Protein AF-A0A7R9DSK8-F1 (afdb_monomer_lite)

Radius of gyration: 15.92 Å; chains: 1; bounding box: 38×35×35 Å

Sequence (86 aa):
MHRALELLEQEGLKNLVYPDPQDTVPPRPIELGQSDYFNPLVKMNPEQKAAVENILRGTSRPAPYIIFGPPGTGKTVTVVEAILQV

pLDDT: mean 88.45, std 9.1, range [52.75, 97.75]

InterPro domains:
  IPR027417 P-loop containing nucleoside triphosphate hydrolase [G3DSA:3.40.50.300] (1-86)
  IPR027417 P-loop containing nucleoside triphosphate hydrolase [SSF52540] (40-85)
  IPR041677 DNA2/NAM7 helicase, helicase domain [PF13086] (44-86)

Foldseek 3Di:
DCVVVVVCVVVVVCCLVVPDPVPDDFFDDDPDDPPRFPDVVCVVDPLLVVLLVCVNRVRPPPYDDDDDDDPPPCSVVSVVRSVVND

Structure (mmCIF, N/CA/C/O backbone):
data_AF-A0A7R9DSK8-F1
#
_entry.id   AF-A0A7R9DSK8-F1
#
loop_
_atom_site.group_PDB
_atom_site.id
_atom_site.type_symbol
_atom_site.label_atom_id
_atom_site.label_alt_id
_atom_site.label_comp_id
_atom_site.label_asym_id
_atom_site.label_entity_id
_atom_site.label_seq_id
_atom_site.pdbx_PDB_ins_code
_atom_site.Cartn_x
_atom_site.Cartn_y
_atom_site.Cartn_z
_atom_site.occupancy
_atom_site.B_iso_or_equiv
_atom_site.auth_seq_id
_atom_site.auth_comp_id
_atom_site.auth_asym_id
_atom_site.auth_atom_id
_atom_site.pdbx_PDB_model_num
ATOM 1 N N . MET A 1 1 ? -25.994 18.064 8.333 1.00 57.44 1 MET A N 1
ATOM 2 C CA . MET A 1 1 ? -24.625 17.889 7.798 1.00 57.44 1 MET A CA 1
ATOM 3 C C . MET A 1 1 ? -23.689 17.110 8.752 1.00 57.44 1 MET A C 1
ATOM 5 O O . MET A 1 1 ? -22.488 17.222 8.596 1.00 57.44 1 MET A O 1
ATOM 9 N N . HIS A 1 2 ? -24.195 16.271 9.681 1.00 84.00 2 HIS A N 1
ATOM 10 C CA . HIS A 1 2 ? -23.359 15.484 10.624 1.00 84.00 2 HIS A CA 1
ATOM 11 C C . HIS A 1 2 ? -23.553 13.956 10.536 1.00 84.00 2 HIS A C 1
ATOM 13 O O . HIS A 1 2 ? -22.826 13.210 11.180 1.00 84.00 2 HIS A O 1
ATOM 19 N N . ARG A 1 3 ? -24.473 13.470 9.687 1.00 89.75 3 ARG A N 1
ATOM 20 C CA . ARG A 1 3 ? -24.832 12.043 9.611 1.00 89.75 3 ARG A C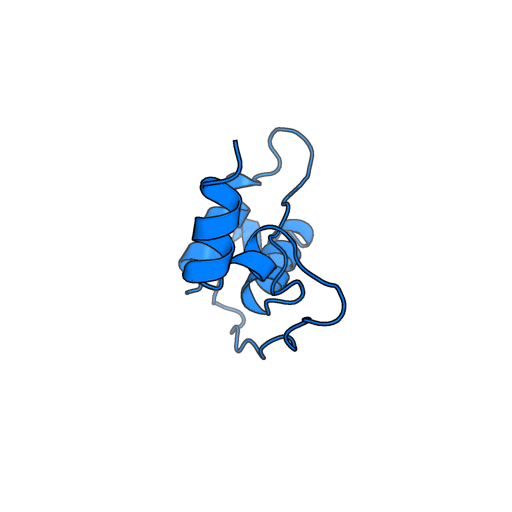A 1
ATOM 21 C C . ARG A 1 3 ? -23.649 11.125 9.288 1.00 89.75 3 ARG A C 1
ATOM 23 O O . ARG A 1 3 ? -23.581 10.024 9.807 1.00 89.75 3 ARG A O 1
ATOM 30 N N . ALA A 1 4 ? -22.721 11.577 8.445 1.00 88.31 4 ALA A N 1
ATOM 31 C CA . ALA A 1 4 ? -21.525 10.806 8.117 1.00 88.31 4 ALA A CA 1
ATOM 32 C C . ALA A 1 4 ? -20.618 10.600 9.342 1.00 88.31 4 ALA A C 1
ATOM 34 O O . ALA A 1 4 ? -20.116 9.504 9.539 1.00 88.31 4 ALA A O 1
ATOM 35 N N . LEU A 1 5 ? -20.457 11.623 10.189 1.00 88.12 5 LEU A N 1
ATOM 36 C CA . LEU A 1 5 ? -19.645 11.530 11.405 1.00 88.12 5 LEU A CA 1
ATOM 37 C C . LEU A 1 5 ? -20.299 10.615 12.447 1.00 88.12 5 LEU A C 1
ATOM 39 O O . LEU A 1 5 ? -19.611 9.784 13.026 1.00 88.12 5 LEU A O 1
ATOM 43 N N . GLU A 1 6 ? -21.622 10.710 12.620 1.00 90.50 6 GLU A N 1
ATOM 44 C CA . GLU A 1 6 ? -22.380 9.794 13.487 1.00 90.50 6 GLU A CA 1
ATOM 45 C C . GLU A 1 6 ? -22.215 8.333 13.051 1.00 90.50 6 GLU A C 1
ATOM 47 O O . GLU A 1 6 ? -21.991 7.466 13.888 1.00 90.50 6 GLU A O 1
ATOM 52 N N . LEU A 1 7 ? -22.294 8.056 11.744 1.00 91.12 7 LEU A N 1
ATOM 53 C CA . LEU A 1 7 ? -22.104 6.704 11.211 1.00 91.12 7 LEU A CA 1
ATOM 54 C C . LEU A 1 7 ? -20.675 6.198 11.438 1.00 91.12 7 LEU A C 1
ATOM 56 O O . LEU A 1 7 ? -20.493 5.044 11.805 1.00 91.12 7 LEU A O 1
ATOM 60 N N . LEU A 1 8 ? -19.658 7.049 11.274 1.00 90.75 8 LEU A N 1
ATOM 61 C CA . LEU A 1 8 ? -18.272 6.663 11.562 1.00 90.75 8 LEU A CA 1
ATOM 62 C C . LEU A 1 8 ? -18.065 6.304 13.037 1.00 90.75 8 LEU A C 1
ATOM 64 O O . LEU A 1 8 ? -17.290 5.399 13.336 1.00 90.75 8 LEU A O 1
ATOM 68 N N . GLU A 1 9 ? -18.736 7.008 13.947 1.00 88.75 9 GLU A N 1
ATOM 69 C CA . GLU A 1 9 ? -18.668 6.728 15.381 1.00 88.75 9 GLU A CA 1
ATOM 70 C C . GLU A 1 9 ? -19.436 5.450 15.749 1.00 88.75 9 GLU A C 1
ATOM 72 O O . GLU A 1 9 ? -18.895 4.606 16.459 1.00 88.75 9 GLU A O 1
ATOM 77 N N . GLN A 1 10 ? -20.643 5.261 15.203 1.00 92.44 10 GLN A N 1
ATOM 78 C CA . GLN A 1 10 ? -21.461 4.057 15.412 1.00 92.44 10 GLN A CA 1
ATOM 79 C C . GLN A 1 10 ? -20.784 2.780 14.898 1.00 92.44 10 GLN A C 1
ATOM 81 O O . GLN A 1 10 ? -20.840 1.752 15.568 1.00 92.44 10 GLN A O 1
ATOM 86 N N . GLU A 1 11 ? -20.116 2.850 13.745 1.00 91.88 11 GLU A N 1
ATOM 87 C CA . GLU A 1 11 ? -19.432 1.707 13.122 1.00 91.88 11 GLU A CA 1
ATOM 88 C C . GLU A 1 11 ? -17.981 1.526 13.614 1.00 91.88 11 GLU A C 1
ATOM 90 O O . GLU A 1 11 ? -17.267 0.640 13.145 1.00 91.88 11 GLU A O 1
ATOM 95 N N . GLY A 1 12 ? -17.495 2.375 14.531 1.00 87.31 12 GLY A N 1
ATOM 96 C CA . GLY A 1 12 ? -16.114 2.307 15.030 1.00 87.31 12 GLY A CA 1
ATOM 97 C C . GLY A 1 12 ? -15.041 2.627 13.976 1.00 87.31 12 GLY A C 1
ATOM 98 O O . GLY A 1 12 ? -13.880 2.257 14.131 1.00 87.31 12 GLY A O 1
ATOM 99 N N . LEU A 1 13 ? -15.403 3.333 12.901 1.00 86.94 13 LEU A N 1
ATOM 100 C CA . LEU A 1 13 ? -14.533 3.666 11.764 1.00 86.94 13 LEU A CA 1
ATOM 101 C C . LEU A 1 13 ? -13.802 5.008 11.922 1.00 86.94 13 LEU A C 1
ATOM 103 O O . LEU A 1 13 ? -13.147 5.476 10.989 1.00 86.94 13 LEU A O 1
ATOM 107 N N . LYS A 1 14 ? -13.888 5.643 13.094 1.00 85.12 14 LYS A N 1
ATOM 108 C CA . LYS A 1 14 ? -13.254 6.943 13.360 1.00 85.12 14 LYS A CA 1
ATOM 109 C C . LYS A 1 14 ? -11.754 6.930 13.043 1.00 85.12 14 LYS A C 1
ATOM 111 O O . LYS A 1 14 ? -11.286 7.822 12.343 1.00 85.12 14 LYS A O 1
ATOM 116 N N . ASN A 1 15 ? -11.048 5.872 13.440 1.00 82.62 15 ASN A N 1
ATOM 117 C CA . ASN A 1 15 ? -9.598 5.740 13.253 1.00 82.62 15 ASN A CA 1
ATOM 118 C C . ASN A 1 15 ? -9.186 5.437 11.804 1.00 82.62 15 ASN A C 1
ATOM 120 O O . ASN A 1 15 ? -8.016 5.575 11.458 1.00 82.62 15 ASN A O 1
ATOM 124 N N . LEU A 1 16 ? -10.134 5.039 10.948 1.00 81.12 16 LEU A N 1
ATOM 125 C CA . LEU A 1 16 ? -9.894 4.855 9.516 1.00 81.12 16 LEU A CA 1
ATOM 126 C C . LEU A 1 16 ? -9.874 6.201 8.780 1.00 81.12 16 LEU A C 1
ATOM 128 O O . LEU A 1 16 ? -9.062 6.407 7.880 1.00 81.12 16 LEU A O 1
ATOM 132 N N . VAL A 1 17 ? -10.780 7.109 9.152 1.00 86.75 17 VAL A N 1
ATOM 133 C CA . VAL A 1 17 ? -10.933 8.423 8.503 1.00 86.75 17 VAL A CA 1
ATOM 134 C C . VAL A 1 17 ? -10.062 9.489 9.173 1.00 86.75 17 VAL A C 1
ATOM 136 O O . VAL A 1 17 ? -9.572 10.397 8.505 1.00 86.75 17 VAL A O 1
ATOM 139 N N . TYR A 1 18 ? -9.831 9.348 10.478 1.00 86.56 18 TYR A N 1
ATOM 140 C CA . TYR A 1 18 ? -9.013 10.228 11.308 1.00 86.56 18 TYR A CA 1
ATOM 141 C C . TYR A 1 18 ? -8.008 9.393 12.118 1.00 86.56 18 TYR A C 1
ATOM 143 O O . TYR A 1 18 ? -8.200 9.205 13.319 1.00 86.56 18 TYR A O 1
ATOM 151 N N . PRO A 1 19 ? -6.965 8.838 11.478 1.00 85.50 19 PRO A N 1
ATOM 152 C CA . PRO A 1 19 ? -5.957 8.056 12.184 1.00 85.50 19 PRO A CA 1
ATOM 153 C C . PRO A 1 19 ? -5.198 8.925 13.198 1.00 85.50 19 PRO A C 1
ATOM 155 O O . PRO A 1 19 ? -4.614 9.947 12.830 1.00 85.50 19 PRO A O 1
ATOM 158 N N . ASP A 1 20 ? -5.195 8.508 14.466 1.00 84.69 20 ASP A N 1
ATOM 159 C CA . ASP A 1 20 ? -4.413 9.135 15.534 1.00 84.69 20 ASP A CA 1
ATOM 160 C C . ASP A 1 20 ? -3.018 8.479 15.610 1.00 84.69 20 ASP A C 1
ATOM 162 O O . ASP A 1 20 ? -2.926 7.247 15.646 1.00 84.69 20 ASP A O 1
ATOM 166 N N . PRO A 1 21 ? -1.916 9.253 15.653 1.00 81.12 21 PRO A N 1
ATOM 167 C CA . PRO A 1 21 ? -0.570 8.715 15.865 1.00 81.12 21 PRO A CA 1
ATOM 168 C C . PRO A 1 21 ? -0.402 7.877 17.144 1.00 81.12 21 PRO A C 1
ATOM 170 O O . PRO A 1 21 ? 0.548 7.101 17.239 1.00 81.12 21 PRO A O 1
ATOM 173 N N . GLN A 1 22 ? -1.287 8.023 18.130 1.00 83.38 22 GLN A N 1
ATOM 174 C CA . GLN A 1 22 ? -1.285 7.219 19.355 1.00 83.38 22 GLN A CA 1
ATOM 175 C C . GLN A 1 22 ? -1.884 5.822 19.147 1.00 83.38 22 GLN A C 1
ATOM 177 O O . GLN A 1 22 ? -1.521 4.898 19.871 1.00 83.38 22 GLN A O 1
ATOM 182 N N . ASP A 1 23 ? -2.715 5.634 18.118 1.00 82.62 23 ASP A N 1
ATOM 183 C CA . ASP A 1 23 ? -3.413 4.375 17.827 1.00 82.62 23 ASP A CA 1
ATOM 184 C C . ASP A 1 23 ? -2.615 3.448 16.893 1.00 82.62 23 ASP A C 1
ATOM 186 O O . ASP A 1 23 ? -3.180 2.574 16.232 1.00 82.62 23 ASP A O 1
ATOM 190 N N . THR A 1 24 ? -1.295 3.636 16.800 1.00 81.25 24 THR A N 1
ATOM 191 C CA . THR A 1 24 ? -0.445 2.831 15.909 1.00 81.25 24 THR A CA 1
ATOM 192 C C . THR A 1 24 ? -0.493 1.346 16.259 1.00 81.25 24 THR A C 1
ATOM 194 O O . THR A 1 24 ? -0.365 0.935 17.413 1.00 81.25 24 THR A O 1
ATOM 197 N N . VAL A 1 25 ? -0.654 0.517 15.228 1.00 83.00 25 VAL A N 1
ATOM 198 C CA . VAL A 1 25 ? -0.623 -0.940 15.364 1.00 83.00 25 VAL A CA 1
ATOM 199 C C . VAL A 1 25 ? 0.795 -1.416 15.050 1.00 83.00 25 VAL A C 1
ATOM 201 O O . VAL A 1 25 ? 1.339 -1.024 14.015 1.00 83.00 25 VAL A O 1
ATOM 204 N N . PRO A 1 26 ? 1.413 -2.265 15.894 1.00 84.25 26 PRO A N 1
ATOM 205 C CA . PRO A 1 26 ? 2.754 -2.759 15.626 1.00 84.25 26 PRO A CA 1
ATOM 206 C C . PRO A 1 26 ? 2.799 -3.508 14.284 1.00 84.25 26 PRO A C 1
ATOM 208 O O . PRO A 1 26 ? 1.863 -4.257 13.969 1.00 84.25 26 PRO A O 1
ATOM 211 N N . PRO A 1 27 ? 3.878 -3.341 13.495 1.00 85.75 27 PRO A N 1
ATOM 212 C CA . PRO A 1 27 ? 4.029 -4.052 12.237 1.00 85.75 27 PRO A CA 1
ATOM 213 C C . PRO A 1 27 ? 3.962 -5.562 12.453 1.00 85.75 27 PRO A C 1
ATOM 215 O O . PRO A 1 27 ? 4.522 -6.098 13.413 1.00 85.75 27 PRO A O 1
ATOM 218 N N . ARG A 1 28 ? 3.301 -6.263 11.536 1.00 82.56 28 ARG A N 1
ATOM 219 C CA . ARG A 1 28 ? 3.254 -7.723 11.549 1.00 82.56 28 ARG A CA 1
ATOM 220 C C . ARG A 1 28 ? 4.544 -8.281 10.948 1.00 82.56 28 ARG A C 1
ATOM 222 O O . ARG A 1 28 ? 5.008 -7.751 9.932 1.00 82.56 28 ARG A O 1
ATOM 229 N N . PRO A 1 29 ? 5.115 -9.353 11.522 1.00 81.38 29 PRO A N 1
ATOM 230 C CA . PRO A 1 29 ? 6.113 -10.141 10.817 1.00 81.38 29 PRO A CA 1
ATOM 231 C C . PRO A 1 29 ? 5.518 -10.624 9.493 1.00 81.38 29 PRO A C 1
ATOM 233 O O . PRO A 1 29 ? 4.386 -11.107 9.475 1.00 81.38 29 PRO A O 1
ATOM 236 N N . ILE A 1 30 ? 6.268 -10.488 8.400 1.00 76.56 30 ILE A N 1
ATOM 237 C CA . ILE A 1 30 ? 5.942 -11.186 7.158 1.00 76.56 30 ILE A CA 1
ATOM 238 C C . ILE A 1 30 ? 6.979 -12.280 6.955 1.00 76.56 30 ILE A C 1
ATOM 240 O O . ILE A 1 30 ? 8.178 -11.997 6.959 1.00 76.56 30 ILE A O 1
ATOM 244 N N . GLU A 1 31 ? 6.512 -13.498 6.713 1.00 69.06 31 GLU A N 1
ATOM 245 C CA . GLU A 1 31 ? 7.321 -14.571 6.147 1.00 69.06 31 GLU A CA 1
ATOM 246 C C . GLU A 1 31 ? 7.156 -14.556 4.621 1.00 69.06 31 GLU A C 1
ATOM 248 O O . GLU A 1 31 ? 6.326 -15.267 4.072 1.00 69.06 31 GLU A O 1
ATOM 253 N N . LEU A 1 32 ? 7.908 -13.687 3.935 1.00 69.12 32 LEU A N 1
ATOM 254 C CA . LEU A 1 32 ? 8.047 -13.731 2.473 1.00 69.12 32 LEU A CA 1
ATOM 255 C C . LEU A 1 32 ? 9.318 -14.515 2.132 1.00 69.12 32 LEU A C 1
ATOM 257 O O . LEU A 1 32 ? 10.435 -14.068 2.411 1.00 69.12 32 LEU A O 1
ATOM 261 N N . GLY A 1 33 ? 9.153 -15.680 1.522 1.00 61.31 33 GLY A N 1
ATOM 262 C CA . GLY A 1 33 ? 10.193 -16.431 0.838 1.00 61.31 33 GLY A CA 1
ATOM 263 C C . GLY A 1 33 ? 10.743 -15.687 -0.385 1.00 61.31 33 GLY A C 1
ATOM 264 O O . GLY A 1 33 ? 10.126 -14.805 -0.984 1.00 61.31 33 GLY A O 1
ATOM 265 N N . GLN A 1 34 ? 11.971 -16.028 -0.784 1.00 52.75 34 GLN A N 1
ATOM 266 C CA . GLN A 1 34 ? 12.657 -15.351 -1.891 1.00 52.75 34 GLN A CA 1
ATOM 267 C C . GLN A 1 34 ? 11.978 -15.571 -3.259 1.00 52.75 34 GLN A C 1
ATOM 269 O O . GLN A 1 34 ? 12.318 -14.869 -4.210 1.00 52.75 34 GLN A O 1
ATOM 274 N N . SER A 1 35 ? 11.039 -16.510 -3.391 1.00 60.44 35 SER A N 1
ATOM 275 C CA . SER A 1 35 ? 10.303 -16.862 -4.618 1.00 60.44 35 SER A CA 1
ATOM 276 C C . SER A 1 35 ? 8.947 -16.164 -4.780 1.00 60.44 35 SER A C 1
ATOM 278 O O . SER A 1 35 ? 8.273 -16.403 -5.775 1.00 60.44 35 SER A O 1
ATOM 280 N N . ASP A 1 36 ? 8.554 -15.297 -3.849 1.00 76.19 36 ASP A N 1
ATOM 281 C CA . ASP A 1 36 ? 7.125 -15.126 -3.543 1.00 76.19 36 ASP A CA 1
ATOM 282 C C . ASP A 1 36 ? 6.419 -13.988 -4.288 1.00 76.19 36 ASP A C 1
ATOM 284 O O . ASP A 1 36 ? 5.239 -13.748 -4.080 1.00 76.19 36 ASP A O 1
ATOM 288 N N . TYR A 1 37 ? 7.109 -13.289 -5.186 1.00 91.56 37 TYR A N 1
ATOM 289 C CA . TYR A 1 37 ? 6.493 -12.220 -5.974 1.00 91.56 37 TYR A CA 1
ATOM 290 C C . TYR A 1 37 ? 5.864 -12.779 -7.250 1.00 91.56 37 TYR A C 1
ATOM 292 O O . TYR A 1 37 ? 6.542 -13.459 -8.027 1.00 91.56 37 TYR A O 1
ATOM 300 N N . PHE A 1 38 ? 4.603 -12.431 -7.506 1.00 93.50 38 PHE A N 1
ATOM 301 C CA . PHE A 1 38 ? 3.875 -12.843 -8.710 1.00 93.50 38 PHE A CA 1
ATOM 302 C C . PHE A 1 38 ? 4.435 -12.158 -9.956 1.00 93.50 38 PHE A C 1
ATOM 304 O O . PHE A 1 38 ? 4.521 -12.773 -11.021 1.00 93.50 38 PHE A O 1
ATOM 311 N N . ASN A 1 39 ? 4.854 -10.896 -9.826 1.00 94.31 39 ASN A N 1
ATOM 312 C CA . ASN A 1 39 ? 5.542 -10.166 -10.879 1.00 94.31 39 ASN A CA 1
ATOM 313 C C . ASN A 1 39 ? 7.059 -10.054 -10.603 1.00 94.31 39 ASN A C 1
ATOM 315 O O . ASN A 1 39 ? 7.480 -9.263 -9.748 1.00 94.31 39 ASN A O 1
ATOM 319 N N . PRO A 1 40 ? 7.922 -10.746 -11.379 1.00 93.62 40 PRO A N 1
ATOM 320 C CA . PRO A 1 40 ? 9.375 -10.657 -11.227 1.00 93.62 40 PRO A CA 1
ATOM 321 C C . PRO A 1 40 ? 9.932 -9.237 -11.384 1.00 93.62 40 PRO A C 1
ATOM 323 O O . PRO A 1 40 ? 10.936 -8.901 -10.757 1.00 93.62 40 PRO A O 1
ATOM 326 N N . LEU A 1 41 ? 9.280 -8.382 -12.181 1.00 94.69 41 LEU A N 1
ATOM 327 C CA . LEU A 1 41 ? 9.706 -6.993 -12.365 1.00 94.69 41 LEU A CA 1
ATOM 328 C C . LEU A 1 41 ? 9.511 -6.168 -11.089 1.00 94.69 41 LEU A C 1
ATOM 330 O O . LEU A 1 41 ? 10.347 -5.317 -10.794 1.00 94.69 41 LEU A O 1
ATOM 334 N N . VAL A 1 42 ? 8.464 -6.457 -10.305 1.00 95.56 42 VAL A N 1
ATOM 335 C CA . VAL A 1 42 ? 8.251 -5.813 -8.999 1.00 95.56 42 VAL A CA 1
ATOM 336 C C . VAL A 1 42 ? 9.334 -6.248 -8.021 1.00 95.56 42 VAL A C 1
ATOM 338 O O . VAL A 1 42 ? 9.930 -5.408 -7.355 1.00 95.56 42 VAL A O 1
ATOM 341 N N . LYS A 1 43 ? 9.671 -7.542 -7.993 1.00 93.56 43 LYS A N 1
ATOM 342 C CA . LYS A 1 43 ? 10.760 -8.064 -7.152 1.00 93.56 43 LYS A CA 1
ATOM 343 C C . LYS A 1 43 ? 12.113 -7.417 -7.462 1.00 93.56 43 LYS A C 1
ATOM 345 O O . LYS A 1 43 ? 12.922 -7.224 -6.554 1.00 93.56 43 LYS A O 1
ATOM 350 N N . MET A 1 44 ? 12.377 -7.130 -8.737 1.00 94.00 44 MET A N 1
ATOM 351 C CA . MET A 1 44 ? 13.625 -6.513 -9.194 1.00 94.00 44 MET A CA 1
ATOM 352 C C . MET A 1 44 ? 13.660 -4.992 -9.004 1.00 94.00 44 MET A C 1
ATOM 354 O O . MET A 1 44 ? 14.743 -4.411 -9.048 1.00 94.00 44 MET A O 1
ATOM 358 N N . ASN A 1 45 ? 12.513 -4.345 -8.788 1.00 95.75 45 ASN A N 1
ATOM 359 C CA . ASN A 1 45 ? 12.434 -2.912 -8.541 1.00 95.75 45 ASN A CA 1
ATOM 360 C C . ASN A 1 45 ? 12.405 -2.628 -7.023 1.00 95.75 45 ASN A C 1
ATOM 362 O O . ASN A 1 45 ? 11.418 -2.956 -6.362 1.00 95.75 45 ASN A O 1
ATOM 366 N N . PRO A 1 46 ? 13.457 -2.021 -6.443 1.00 95.62 46 PRO A N 1
ATOM 367 C CA . PRO A 1 46 ? 13.559 -1.863 -4.994 1.00 95.62 46 PRO A CA 1
ATOM 368 C C . PRO A 1 46 ? 12.466 -0.960 -4.404 1.00 95.62 46 PRO A C 1
ATOM 370 O O . PRO A 1 46 ? 11.998 -1.234 -3.299 1.00 95.62 46 PRO A O 1
ATOM 373 N N . GLU A 1 47 ? 12.016 0.071 -5.120 1.00 96.69 47 GLU A N 1
ATOM 374 C CA . GLU A 1 47 ? 10.978 0.989 -4.640 1.00 96.69 47 GLU A CA 1
ATOM 375 C C . GLU A 1 47 ? 9.603 0.315 -4.572 1.00 96.69 47 GLU A C 1
ATOM 377 O O . GLU A 1 47 ? 8.899 0.421 -3.566 1.00 96.69 47 GLU A O 1
ATOM 382 N N . GLN A 1 48 ? 9.224 -0.413 -5.625 1.00 96.88 48 GLN A N 1
ATOM 383 C CA . GLN A 1 48 ? 7.964 -1.151 -5.667 1.00 96.88 48 GLN A CA 1
ATOM 384 C C . GLN A 1 48 ? 7.976 -2.310 -4.669 1.00 96.88 48 GLN A C 1
ATOM 386 O O . GLN A 1 48 ? 6.997 -2.499 -3.948 1.00 96.88 48 GLN A O 1
ATOM 391 N N . LYS A 1 49 ? 9.095 -3.040 -4.576 1.00 94.50 49 LYS A N 1
ATOM 392 C CA . LYS A 1 49 ? 9.290 -4.094 -3.576 1.00 94.50 49 LYS A CA 1
ATOM 393 C C . LYS A 1 49 ? 9.103 -3.553 -2.156 1.00 94.50 49 LYS A C 1
ATOM 395 O O . LYS A 1 49 ? 8.313 -4.098 -1.392 1.00 94.50 49 LYS A O 1
ATOM 400 N N . ALA A 1 50 ? 9.762 -2.443 -1.819 1.00 94.00 50 ALA A N 1
ATOM 401 C CA . ALA A 1 50 ? 9.624 -1.818 -0.507 1.00 94.00 50 ALA A CA 1
ATOM 402 C C . ALA A 1 50 ? 8.183 -1.360 -0.227 1.00 94.00 50 ALA A C 1
ATOM 404 O O . ALA A 1 50 ? 7.698 -1.501 0.896 1.00 94.00 50 ALA A O 1
ATOM 405 N N . ALA A 1 51 ? 7.474 -0.836 -1.232 1.00 95.81 51 ALA A N 1
ATOM 406 C CA . ALA A 1 51 ? 6.070 -0.462 -1.087 1.00 95.81 51 ALA A CA 1
ATOM 407 C C . ALA A 1 51 ? 5.182 -1.677 -0.762 1.00 95.81 51 ALA A C 1
ATOM 409 O O . ALA A 1 51 ? 4.386 -1.603 0.176 1.00 95.81 51 ALA A O 1
ATOM 410 N N . VAL A 1 52 ? 5.357 -2.799 -1.470 1.00 94.69 52 VAL A N 1
ATOM 411 C CA . VAL A 1 52 ? 4.640 -4.058 -1.196 1.00 94.69 52 VAL A CA 1
ATOM 412 C C . VAL A 1 52 ? 4.936 -4.556 0.221 1.00 94.69 52 VAL A C 1
ATOM 414 O O . VAL A 1 52 ? 4.010 -4.797 0.995 1.00 94.69 52 VAL A O 1
ATOM 417 N N . GLU A 1 53 ? 6.210 -4.634 0.608 1.00 92.69 53 GLU A N 1
ATOM 418 C CA . GLU A 1 53 ? 6.608 -5.105 1.942 1.00 92.69 53 GLU A CA 1
ATOM 419 C C . GLU A 1 53 ? 6.063 -4.215 3.066 1.00 92.69 53 GLU A C 1
ATOM 421 O O . GLU A 1 53 ? 5.614 -4.723 4.094 1.00 92.69 53 GLU A O 1
ATOM 426 N N . ASN A 1 54 ? 6.050 -2.893 2.881 1.00 93.31 54 ASN A N 1
ATOM 427 C CA . ASN A 1 54 ? 5.488 -1.969 3.865 1.00 93.31 54 ASN A CA 1
ATOM 428 C C . ASN A 1 54 ? 3.980 -2.170 4.047 1.00 93.31 54 ASN A C 1
ATOM 430 O O . ASN A 1 54 ? 3.513 -2.200 5.188 1.00 93.31 54 ASN A O 1
ATOM 434 N N . ILE A 1 55 ? 3.235 -2.347 2.949 1.00 93.44 55 ILE A N 1
ATOM 435 C CA . ILE A 1 55 ? 1.788 -2.614 2.982 1.00 93.44 55 ILE A CA 1
ATOM 436 C C . ILE A 1 55 ? 1.503 -3.920 3.727 1.00 93.44 55 ILE A C 1
ATOM 438 O O . ILE A 1 55 ? 0.652 -3.948 4.620 1.00 93.44 55 ILE A O 1
ATOM 442 N N . LEU A 1 56 ? 2.246 -4.981 3.410 1.00 91.69 56 LEU A N 1
ATOM 443 C CA . LEU A 1 56 ? 2.070 -6.298 4.023 1.00 91.69 56 LEU A CA 1
ATOM 444 C C . LEU A 1 56 ? 2.441 -6.308 5.512 1.00 91.69 56 LEU A C 1
ATOM 446 O O . LEU A 1 56 ? 1.731 -6.907 6.321 1.00 91.69 56 LEU A O 1
ATOM 450 N N . ARG A 1 57 ? 3.490 -5.570 5.906 1.00 91.19 57 ARG A N 1
ATOM 451 C CA . ARG A 1 57 ? 3.865 -5.383 7.320 1.00 91.19 57 ARG A CA 1
ATOM 452 C C . ARG A 1 57 ? 2.825 -4.554 8.061 1.00 91.19 57 ARG A C 1
ATOM 454 O O . ARG A 1 57 ? 2.764 -4.618 9.285 1.00 91.19 57 ARG A O 1
ATOM 461 N N . GLY A 1 58 ? 2.021 -3.762 7.352 1.00 90.56 58 GLY A N 1
ATOM 462 C CA . GLY A 1 58 ? 1.078 -2.837 7.968 1.00 90.56 58 GLY A CA 1
ATOM 463 C C . GLY A 1 58 ? 1.775 -1.762 8.805 1.00 90.56 58 GLY A C 1
ATOM 464 O O . GLY A 1 58 ? 1.199 -1.312 9.788 1.00 90.56 58 GLY A O 1
ATOM 465 N N . THR A 1 59 ? 2.994 -1.359 8.424 1.00 89.75 59 THR A N 1
ATOM 466 C CA . THR A 1 59 ? 3.820 -0.332 9.091 1.00 89.75 59 THR A CA 1
ATOM 467 C C . THR A 1 59 ? 3.126 0.998 9.388 1.00 89.75 59 THR A C 1
ATOM 469 O O . THR A 1 59 ? 3.580 1.722 10.267 1.00 89.75 59 THR A O 1
ATOM 472 N N . SER A 1 60 ? 2.060 1.339 8.664 1.00 88.56 60 SER A N 1
ATOM 473 C CA . SER A 1 60 ? 1.319 2.593 8.821 1.00 88.56 60 SER A CA 1
ATOM 474 C C . SER A 1 60 ? -0.070 2.403 9.425 1.00 88.56 60 SER A C 1
ATOM 476 O O . SER A 1 60 ? -0.782 3.387 9.583 1.00 88.56 60 SER A O 1
ATOM 478 N N . ARG A 1 61 ? -0.480 1.175 9.781 1.00 88.25 61 ARG A N 1
ATOM 479 C CA . ARG A 1 61 ? -1.814 0.934 10.353 1.00 88.25 61 ARG A C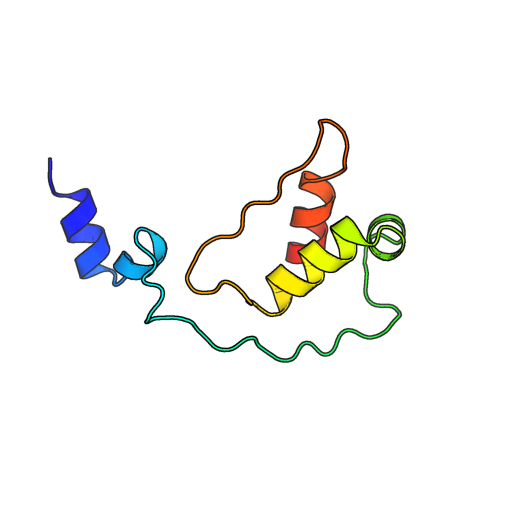A 1
ATOM 480 C C . ARG A 1 61 ? -1.990 1.723 11.664 1.00 88.25 61 ARG A C 1
ATOM 482 O O . ARG A 1 61 ? -1.087 1.694 12.502 1.00 88.25 61 ARG A O 1
ATOM 489 N N . PRO A 1 62 ? -3.147 2.382 11.868 1.00 86.94 62 PRO A N 1
ATOM 490 C CA . PRO A 1 62 ? -4.388 2.290 11.086 1.00 86.94 62 PRO A CA 1
ATOM 491 C C . PRO A 1 62 ? -4.481 3.253 9.889 1.00 86.94 62 PRO A C 1
ATOM 493 O O . PRO A 1 62 ? -5.461 3.196 9.150 1.00 86.94 62 PRO A O 1
ATOM 496 N N . ALA A 1 63 ? -3.486 4.115 9.669 1.00 88.75 63 ALA A N 1
ATOM 497 C CA . ALA A 1 63 ? -3.504 5.074 8.572 1.00 88.75 63 ALA A CA 1
ATOM 498 C C . ALA A 1 63 ? -3.427 4.386 7.190 1.00 88.75 63 ALA A C 1
ATOM 500 O O . ALA A 1 63 ? -2.735 3.372 7.027 1.00 88.75 63 ALA A O 1
ATOM 501 N N . PRO A 1 64 ? -4.116 4.934 6.170 1.00 88.50 64 PRO A N 1
ATOM 502 C CA . PRO A 1 64 ? -4.042 4.420 4.809 1.00 88.50 64 PRO A CA 1
ATOM 503 C C . PRO A 1 64 ? -2.678 4.703 4.165 1.00 88.50 64 PRO A C 1
ATOM 505 O O . PRO A 1 64 ? -1.994 5.673 4.491 1.00 88.50 64 PRO A O 1
ATOM 508 N N . TYR A 1 65 ? -2.313 3.877 3.184 1.00 91.06 65 TYR A N 1
ATOM 509 C CA . TYR A 1 65 ? -1.107 4.068 2.381 1.00 91.06 65 TYR A CA 1
ATOM 510 C C . TYR A 1 65 ? -1.371 4.962 1.173 1.00 91.06 65 TYR A C 1
ATOM 512 O O . TYR A 1 65 ? -2.394 4.844 0.500 1.00 91.06 65 TYR A O 1
ATOM 520 N N . ILE A 1 66 ? -0.383 5.792 0.840 1.00 93.62 66 ILE A N 1
ATOM 521 C CA . ILE A 1 66 ? -0.332 6.539 -0.416 1.00 93.62 66 ILE A CA 1
ATOM 522 C C . ILE A 1 66 ? 0.865 6.024 -1.212 1.00 93.62 66 ILE A C 1
ATOM 524 O O . ILE A 1 66 ? 2.011 6.209 -0.806 1.00 93.62 66 ILE A O 1
ATOM 528 N N . ILE A 1 67 ? 0.610 5.402 -2.366 1.00 95.06 67 ILE A N 1
ATOM 529 C CA . ILE A 1 67 ? 1.669 5.050 -3.317 1.00 95.06 67 ILE A CA 1
ATOM 530 C C . ILE A 1 67 ? 1.844 6.2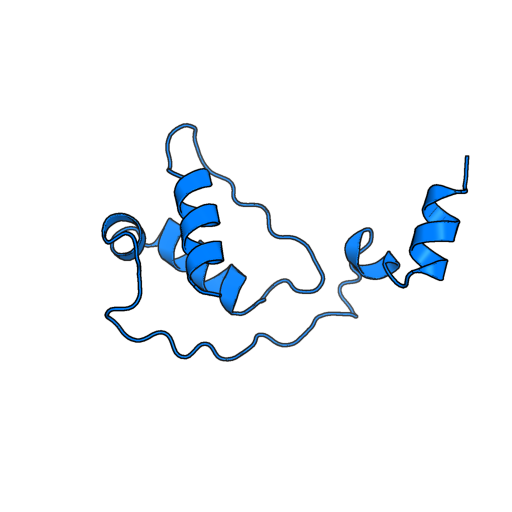12 -4.292 1.00 95.06 67 ILE A C 1
ATOM 532 O O . ILE A 1 67 ? 0.978 6.475 -5.130 1.00 95.06 67 ILE A O 1
ATOM 536 N N . PHE A 1 68 ? 2.978 6.902 -4.197 1.00 94.44 68 PHE A N 1
ATOM 537 C CA . PHE A 1 68 ? 3.305 8.051 -5.037 1.00 94.44 68 PHE A CA 1
ATOM 538 C C . PHE A 1 68 ? 4.488 7.755 -5.969 1.00 94.44 68 PHE A C 1
ATOM 540 O O . PHE A 1 68 ? 5.285 6.852 -5.735 1.00 94.44 68 PHE A O 1
ATOM 547 N N . GLY A 1 69 ? 4.581 8.515 -7.061 1.00 93.50 69 GLY A N 1
ATOM 548 C CA . GLY A 1 69 ? 5.663 8.409 -8.040 1.00 93.50 69 GLY A CA 1
ATOM 549 C C . GLY A 1 69 ? 5.267 8.968 -9.413 1.00 93.50 69 GLY A C 1
ATOM 550 O O . GLY A 1 69 ? 4.063 9.129 -9.672 1.00 93.50 69 GLY A O 1
ATOM 551 N N . PRO A 1 70 ? 6.243 9.251 -10.299 1.00 95.94 70 PRO A N 1
ATOM 552 C CA . PRO A 1 70 ? 6.004 9.778 -11.644 1.00 95.94 70 PRO A CA 1
ATOM 553 C C . PRO A 1 70 ? 4.977 8.964 -12.461 1.00 95.94 70 PRO A C 1
ATOM 555 O O . PRO A 1 70 ? 4.684 7.800 -12.151 1.00 95.94 70 PRO A O 1
ATOM 558 N N . PRO A 1 71 ? 4.367 9.544 -13.507 1.00 95.94 71 PRO A N 1
ATOM 559 C CA . PRO A 1 71 ? 3.516 8.776 -14.413 1.00 95.94 71 PRO A CA 1
ATOM 560 C C . PRO A 1 71 ? 4.309 7.617 -15.039 1.00 95.94 71 PRO A C 1
ATOM 562 O O . PRO A 1 71 ? 5.481 7.762 -15.365 1.00 95.94 71 PRO A O 1
ATOM 565 N N . GLY A 1 72 ? 3.676 6.449 -15.176 1.00 94.38 72 GLY A N 1
ATOM 566 C CA . GLY A 1 72 ? 4.304 5.264 -15.774 1.00 94.38 72 GLY A CA 1
ATOM 567 C C . GLY A 1 72 ? 5.158 4.391 -14.840 1.00 94.38 72 GLY A C 1
ATOM 568 O O . GLY A 1 72 ? 5.580 3.325 -15.265 1.00 94.38 72 GLY A O 1
ATOM 569 N N . THR A 1 73 ? 5.359 4.743 -13.562 1.00 94.62 73 THR A N 1
ATOM 570 C CA . THR A 1 73 ? 6.218 3.962 -12.634 1.00 94.62 73 THR A CA 1
ATOM 571 C C . THR A 1 73 ? 5.549 2.742 -11.990 1.00 94.62 73 THR A C 1
ATOM 573 O O . THR A 1 73 ? 5.964 2.281 -10.930 1.00 94.62 73 THR A O 1
ATOM 576 N N . GLY A 1 74 ? 4.481 2.222 -12.594 1.00 96.94 74 GLY A N 1
ATOM 577 C CA . GLY A 1 74 ? 3.865 0.970 -12.152 1.00 96.94 74 GLY A CA 1
ATOM 578 C C . GLY A 1 74 ? 3.119 1.017 -10.814 1.00 96.94 74 GLY A C 1
ATOM 579 O O . GLY A 1 74 ? 2.873 -0.041 -10.258 1.00 96.94 74 GLY A O 1
ATOM 580 N N . LYS A 1 75 ? 2.686 2.190 -10.319 1.00 97.75 75 LYS A N 1
ATOM 581 C CA . LYS A 1 75 ? 1.890 2.321 -9.073 1.00 97.75 75 LYS A CA 1
ATOM 582 C C . LYS A 1 75 ? 0.745 1.303 -8.970 1.00 97.75 75 LYS A C 1
ATOM 584 O O . LYS A 1 75 ? 0.594 0.643 -7.952 1.00 97.75 75 LYS A O 1
ATOM 589 N N . THR A 1 76 ? -0.041 1.146 -10.038 1.00 97.19 76 THR A N 1
ATOM 590 C CA . THR A 1 76 ? -1.134 0.162 -10.098 1.00 97.19 76 THR A CA 1
ATOM 591 C C . THR A 1 76 ? -0.619 -1.269 -9.991 1.00 97.19 76 THR A C 1
ATOM 593 O O . THR A 1 76 ? -1.188 -2.056 -9.248 1.00 97.19 76 THR A O 1
ATOM 596 N N . VAL A 1 77 ? 0.474 -1.597 -10.686 1.00 97.75 77 VAL A N 1
ATOM 597 C CA . VAL A 1 77 ? 1.115 -2.918 -10.600 1.00 97.75 77 VAL A CA 1
ATOM 598 C C . VAL A 1 77 ? 1.586 -3.189 -9.170 1.00 97.75 77 VAL A C 1
ATOM 600 O O . VAL A 1 77 ? 1.388 -4.288 -8.675 1.00 97.75 77 VAL A O 1
ATOM 603 N N . THR A 1 78 ? 2.127 -2.185 -8.478 1.00 97.38 78 THR A N 1
ATOM 604 C CA . THR A 1 78 ? 2.533 -2.288 -7.069 1.00 97.38 78 THR A CA 1
ATOM 605 C C . THR A 1 78 ? 1.353 -2.571 -6.139 1.00 97.38 78 THR A C 1
ATOM 607 O O . THR A 1 78 ? 1.466 -3.425 -5.265 1.00 97.38 78 THR A O 1
ATOM 610 N N . VAL A 1 79 ? 0.211 -1.894 -6.330 1.00 96.88 79 VAL A N 1
ATOM 611 C CA . VAL A 1 79 ? -1.010 -2.174 -5.549 1.00 96.88 79 VAL A CA 1
ATOM 612 C C . VAL A 1 79 ? -1.516 -3.590 -5.820 1.00 96.88 79 VAL A C 1
ATOM 614 O O . VAL A 1 79 ? -1.823 -4.311 -4.878 1.00 96.88 79 VAL A O 1
ATOM 617 N N . VAL A 1 80 ? -1.596 -3.993 -7.092 1.00 97.19 80 VAL A N 1
ATOM 618 C CA . VAL A 1 80 ? -2.055 -5.337 -7.478 1.00 97.19 80 VAL A CA 1
ATOM 619 C C . VAL A 1 80 ? -1.147 -6.407 -6.887 1.00 97.19 80 VAL A C 1
ATOM 621 O O . VAL A 1 80 ? -1.653 -7.357 -6.305 1.00 97.19 80 VAL A O 1
ATOM 624 N N . GLU A 1 81 ? 0.173 -6.231 -6.972 1.00 96.12 81 GLU A N 1
ATOM 625 C CA . GLU A 1 81 ? 1.126 -7.148 -6.350 1.00 96.12 81 GLU A CA 1
ATOM 626 C C . GLU A 1 81 ? 0.856 -7.269 -4.848 1.00 96.12 81 GLU A C 1
ATOM 628 O O . GLU A 1 81 ? 0.688 -8.378 -4.369 1.00 96.12 81 GLU A O 1
ATOM 633 N N . ALA A 1 82 ? 0.719 -6.160 -4.112 1.00 94.12 82 ALA A N 1
ATOM 634 C CA . ALA A 1 82 ? 0.433 -6.210 -2.675 1.00 94.12 82 ALA A CA 1
ATOM 635 C C . ALA A 1 82 ? -0.892 -6.917 -2.334 1.00 94.12 82 ALA A C 1
ATOM 637 O O . ALA A 1 82 ? -0.976 -7.564 -1.294 1.00 94.12 82 ALA A O 1
ATOM 638 N N . ILE A 1 83 ? -1.913 -6.805 -3.191 1.00 94.06 83 ILE A N 1
ATOM 639 C CA . ILE A 1 83 ? -3.189 -7.518 -3.022 1.00 94.06 83 ILE A CA 1
ATOM 640 C C . ILE A 1 83 ? -3.007 -9.023 -3.226 1.00 94.06 83 ILE A C 1
ATOM 642 O O . ILE A 1 83 ? -3.579 -9.796 -2.471 1.00 94.06 83 ILE A O 1
ATOM 646 N N . LEU A 1 84 ? -2.217 -9.441 -4.219 1.00 93.50 84 LEU A N 1
ATOM 647 C CA . LEU A 1 84 ? -1.998 -10.861 -4.521 1.00 93.50 84 LEU A CA 1
ATOM 648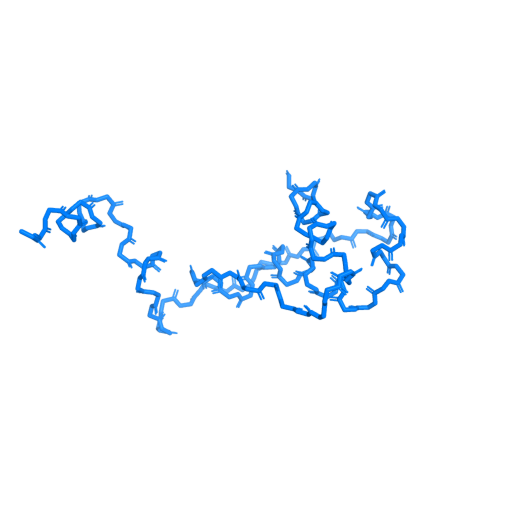 C C .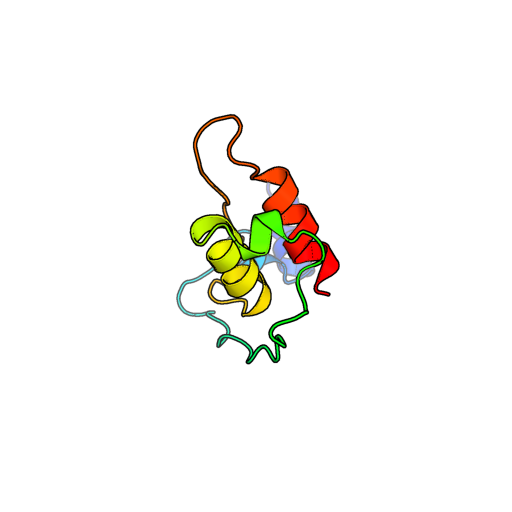 LEU A 1 84 ? -1.246 -11.613 -3.409 1.00 93.50 84 LEU A C 1
ATOM 650 O O . LEU A 1 84 ? -1.282 -12.837 -3.371 1.00 93.50 84 LEU A 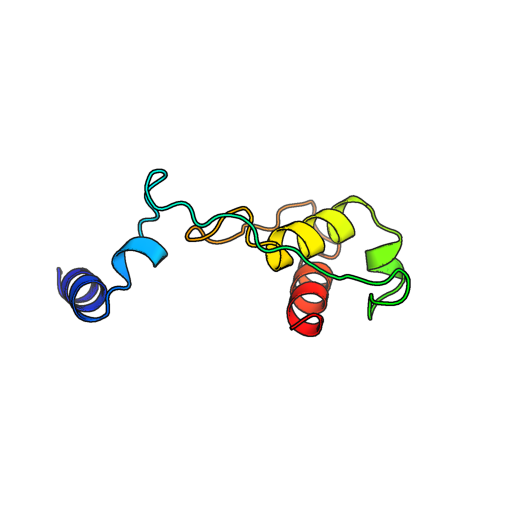O 1
ATOM 654 N N . GLN A 1 85 ? -0.570 -10.890 -2.516 1.00 89.69 85 GLN A N 1
ATOM 655 C CA . GLN A 1 85 ? 0.210 -11.437 -1.402 1.00 89.69 85 GLN A CA 1
ATOM 656 C C . GLN A 1 85 ? -0.641 -11.784 -0.158 1.00 89.69 85 GLN A C 1
ATOM 658 O O . GLN A 1 85 ? -0.081 -12.196 0.859 1.00 89.69 85 GLN A O 1
ATOM 663 N N . VAL A 1 86 ? -1.967 -11.589 -0.208 1.00 81.12 86 VAL A N 1
ATOM 664 C CA . VAL A 1 86 ? -2.935 -11.853 0.879 1.00 81.12 86 VAL A CA 1
ATOM 665 C C . VAL A 1 86 ? -3.970 -12.872 0.423 1.00 81.12 86 VAL A C 1
ATOM 667 O O . VAL A 1 86 ? -4.286 -13.768 1.237 1.00 81.12 86 VAL A O 1
#

Secondary structure (DSSP, 8-state):
--HHHHHHHHTT-HHHHS--GGGPPPPPP----TT--SSHHHHH-HHHHHHHHHHHHTTTTTSPP----STTS-HHHHHHHHHHT-

Organism: Timema poppense (NCBI:txid170557)